Protein AF-A0A1H5NJG9-F1 (afdb_monomer)

Sequence (125 aa):
MSGRVQSRINIANGRTETTPLRDTVKPVSAGFDHVLKGHFDVEVSNSRSVFTISPNELKGVLQSSPVAKSPFTALPDGQFVRTVDTGRVIGTTTLKDGGVPTSVIKVFTDKAGNLITAFPAKAVN

pLDDT: mean 90.53, std 12.04, range [37.84, 98.69]

Solvent-accessible surface area (backbone atoms only — not comparable to full-atom values): 6787 Å² total; per-residue (Å²): 133,89,55,82,48,70,52,42,49,41,83,38,57,43,71,56,97,65,50,45,59,40,101,82,74,46,63,52,84,21,3,49,52,43,26,46,74,64,27,40,101,61,80,66,31,72,90,26,25,22,48,73,55,54,75,69,55,50,52,52,52,47,60,29,65,75,55,18,58,45,75,69,47,81,44,98,73,54,38,33,38,33,76,41,75,70,86,46,78,43,15,26,15,20,46,77,71,64,50,40,82,25,32,23,38,35,39,33,20,27,83,74,16,35,32,31,42,55,44,33,30,71,78,85,127

Foldseek 3Di:
DPDPQLLFAAQDQFDDPQAFADPVRHGATFGLVSQCVQAEPDDAAQVGWHWPDDSVVVVVLRGDRQNSRADWDQDPRQKIKDKGQSVDFGTFEHVVLPRHTGSIKMWIAGPSNYGGYMHGHRDDD

Structure (mmCIF, N/CA/C/O backbone):
data_AF-A0A1H5NJG9-F1
#
_entry.id   AF-A0A1H5NJG9-F1
#
loop_
_atom_site.group_PDB
_atom_site.id
_atom_site.type_symbol
_atom_site.label_atom_id
_atom_site.label_alt_id
_atom_site.label_comp_id
_atom_site.label_asym_id
_atom_site.label_entity_id
_atom_site.label_seq_id
_atom_site.pdbx_PDB_ins_code
_atom_site.Cartn_x
_atom_site.Cartn_y
_atom_site.Cartn_z
_atom_site.occupancy
_atom_site.B_iso_or_equiv
_atom_site.auth_seq_id
_atom_site.auth_comp_id
_atom_site.auth_asym_id
_atom_site.auth_atom_id
_atom_site.pdbx_PDB_model_num
ATOM 1 N N . MET A 1 1 ? 3.011 -15.522 -20.876 1.00 37.84 1 MET A N 1
ATOM 2 C CA . MET A 1 1 ? 3.931 -16.243 -19.970 1.00 37.84 1 MET A CA 1
ATOM 3 C C . MET A 1 1 ? 3.853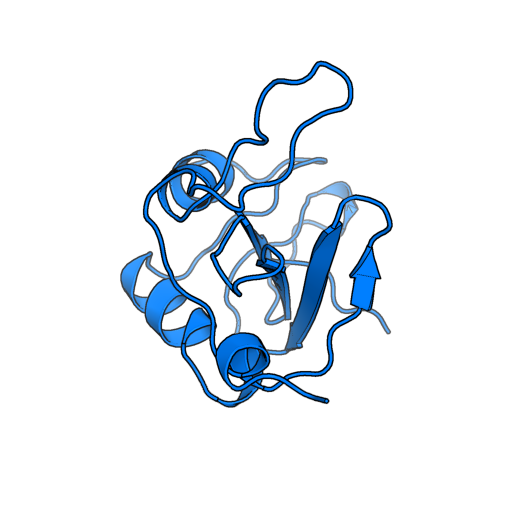 -15.580 -18.601 1.00 37.84 1 MET A C 1
ATOM 5 O O . MET A 1 1 ? 4.394 -14.497 -18.436 1.00 37.84 1 MET A O 1
ATOM 9 N N . SER A 1 2 ? 3.102 -16.155 -17.658 1.00 45.16 2 SER A N 1
ATOM 10 C CA . SER A 1 2 ? 2.979 -15.603 -16.300 1.00 45.16 2 SER A CA 1
ATOM 11 C C . SER A 1 2 ? 4.210 -16.026 -15.502 1.00 45.16 2 SER A C 1
ATOM 13 O O . SER A 1 2 ? 4.305 -17.166 -15.052 1.00 45.16 2 SER A O 1
ATOM 15 N N . GLY A 1 3 ? 5.206 -15.146 -15.413 1.00 50.91 3 GLY A N 1
ATOM 16 C CA . GLY A 1 3 ? 6.458 -15.427 -14.714 1.00 50.91 3 GLY A CA 1
ATOM 17 C C . GLY A 1 3 ? 6.214 -15.648 -13.221 1.00 50.91 3 GLY A C 1
ATOM 18 O O . GLY A 1 3 ? 5.450 -14.917 -12.598 1.00 50.91 3 GLY A O 1
ATOM 19 N N . ARG A 1 4 ? 6.901 -16.634 -12.632 1.00 52.38 4 ARG A N 1
ATOM 20 C CA . ARG A 1 4 ? 6.865 -17.034 -11.205 1.00 52.38 4 ARG A CA 1
ATOM 21 C C . ARG A 1 4 ? 6.906 -15.856 -10.212 1.00 52.38 4 ARG A C 1
ATOM 23 O O . ARG A 1 4 ? 6.363 -15.953 -9.115 1.00 52.38 4 ARG A O 1
ATOM 30 N N . VAL A 1 5 ? 7.502 -14.740 -10.622 1.00 52.12 5 VAL A N 1
ATOM 31 C CA . VAL A 1 5 ? 7.626 -13.479 -9.883 1.00 52.12 5 VAL A CA 1
ATOM 32 C C . VAL A 1 5 ? 6.288 -12.745 -9.686 1.00 52.12 5 VAL A C 1
ATOM 34 O O . VAL A 1 5 ? 6.065 -12.177 -8.626 1.00 52.12 5 VAL A O 1
ATOM 37 N N . GLN A 1 6 ? 5.337 -12.844 -10.624 1.00 61.47 6 GLN A N 1
ATOM 38 C CA . GLN A 1 6 ? 4.019 -12.186 -10.539 1.00 61.47 6 GLN A CA 1
ATOM 39 C C . GLN A 1 6 ? 3.075 -12.812 -9.495 1.00 61.47 6 GLN A C 1
ATOM 41 O O . GLN A 1 6 ? 1.951 -12.346 -9.325 1.00 61.47 6 GLN A O 1
ATOM 46 N N . SER A 1 7 ? 3.511 -13.874 -8.812 1.00 69.31 7 SER A N 1
ATOM 47 C CA . SER A 1 7 ? 2.734 -14.585 -7.787 1.00 69.31 7 SER A CA 1
ATOM 48 C C . SER A 1 7 ? 3.167 -14.264 -6.352 1.00 69.31 7 SER A C 1
ATOM 50 O O . SER A 1 7 ? 2.683 -14.893 -5.409 1.00 69.31 7 SER A O 1
ATOM 52 N N . ARG A 1 8 ? 4.125 -13.341 -6.182 1.00 83.69 8 ARG A N 1
ATOM 53 C CA . ARG A 1 8 ? 4.738 -12.968 -4.901 1.00 83.69 8 ARG A CA 1
ATOM 54 C C . ARG A 1 8 ? 4.925 -11.456 -4.823 1.00 83.69 8 ARG A C 1
ATOM 56 O O . ARG A 1 8 ? 5.079 -10.798 -5.846 1.00 83.69 8 ARG A O 1
ATOM 63 N N . ILE A 1 9 ? 4.941 -10.933 -3.599 1.00 92.50 9 ILE A N 1
ATOM 64 C CA . ILE A 1 9 ? 5.287 -9.540 -3.306 1.00 92.50 9 ILE A CA 1
ATOM 65 C C . ILE A 1 9 ? 6.592 -9.551 -2.516 1.00 92.50 9 ILE A C 1
ATOM 67 O O . ILE A 1 9 ? 6.631 -10.018 -1.375 1.00 92.50 9 ILE A O 1
ATOM 71 N N . ASN A 1 10 ? 7.670 -9.068 -3.131 1.00 94.06 10 ASN A N 1
ATOM 72 C CA . ASN A 1 10 ? 8.969 -8.970 -2.476 1.00 94.06 10 ASN A CA 1
ATOM 73 C C . ASN A 1 10 ? 8.998 -7.685 -1.644 1.00 94.06 10 AS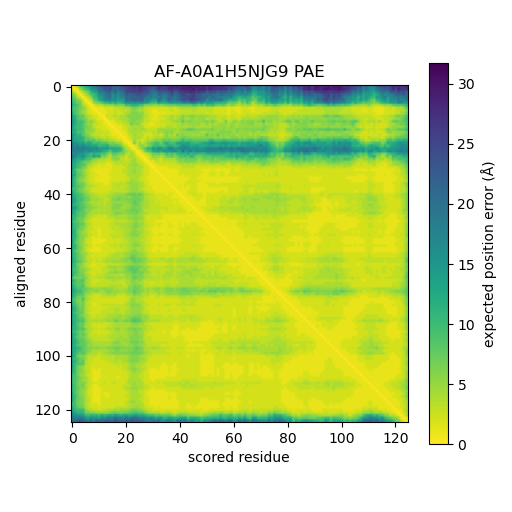N A C 1
ATOM 75 O O . ASN A 1 10 ? 8.951 -6.576 -2.181 1.00 94.06 10 ASN A O 1
ATOM 79 N N . ILE A 1 11 ? 9.074 -7.827 -0.322 1.00 94.00 11 ILE A N 1
ATOM 80 C CA . ILE A 1 11 ? 9.090 -6.696 0.612 1.00 94.00 11 ILE A CA 1
ATOM 81 C C . ILE A 1 11 ? 10.527 -6.185 0.746 1.00 94.00 11 ILE A C 1
ATOM 83 O O . ILE A 1 11 ? 11.220 -6.474 1.718 1.00 94.00 11 ILE A O 1
ATOM 87 N N . ALA A 1 12 ? 10.989 -5.455 -0.268 1.00 91.44 12 ALA A N 1
ATOM 88 C CA . ALA A 1 12 ? 12.220 -4.680 -0.175 1.00 91.44 12 ALA A CA 1
ATOM 89 C C . ALA A 1 12 ? 12.004 -3.482 0.765 1.00 91.44 12 ALA A C 1
ATOM 91 O O . ALA A 1 12 ? 10.935 -2.871 0.744 1.00 91.44 12 ALA A O 1
ATOM 92 N N . ASN A 1 13 ? 13.003 -3.125 1.581 1.00 91.19 13 ASN A N 1
ATOM 93 C CA . ASN A 1 13 ? 12.895 -1.958 2.470 1.00 91.19 13 ASN A CA 1
ATOM 94 C C . ASN A 1 13 ? 12.883 -0.645 1.673 1.00 91.19 13 ASN A C 1
ATOM 96 O O . ASN A 1 13 ? 12.089 0.244 1.965 1.00 91.19 13 ASN A O 1
ATOM 100 N N . GLY A 1 14 ? 13.683 -0.565 0.608 1.00 92.44 14 GLY A N 1
ATOM 101 C CA . GLY A 1 14 ? 13.788 0.613 -0.248 1.00 92.44 14 GLY A CA 1
ATOM 102 C C . GLY A 1 14 ? 13.712 0.286 -1.738 1.00 92.44 14 GLY A C 1
ATOM 103 O O . GLY A 1 14 ? 13.174 -0.740 -2.154 1.00 92.44 14 GLY A O 1
ATOM 104 N N . ARG A 1 15 ? 14.289 1.182 -2.540 1.00 91.06 15 ARG A N 1
ATOM 105 C CA . ARG A 1 15 ? 14.389 1.047 -3.998 1.00 91.06 15 ARG A CA 1
ATOM 106 C C . ARG A 1 15 ? 15.239 -0.160 -4.395 1.00 91.06 15 ARG A C 1
ATOM 108 O O . ARG A 1 15 ? 16.215 -0.496 -3.731 1.00 91.06 15 ARG A O 1
ATOM 115 N N . THR A 1 16 ? 14.891 -0.740 -5.530 1.00 88.50 16 THR A N 1
ATOM 116 C CA . THR A 1 16 ? 15.587 -1.845 -6.197 1.00 88.50 16 THR A CA 1
ATOM 117 C C . THR A 1 16 ? 16.020 -1.423 -7.603 1.00 88.50 16 THR A C 1
ATOM 119 O O . THR A 1 16 ? 15.581 -0.390 -8.110 1.00 88.50 16 THR A O 1
ATOM 122 N N . GLU A 1 17 ? 16.848 -2.237 -8.262 1.00 86.19 17 GLU A N 1
ATOM 123 C CA . GLU A 1 17 ? 17.292 -2.014 -9.650 1.00 86.19 17 GLU A CA 1
ATOM 124 C C . GLU A 1 17 ? 16.121 -1.845 -10.635 1.00 86.19 17 GLU A C 1
ATOM 126 O O . GLU A 1 17 ? 16.210 -1.105 -11.610 1.00 86.19 17 GLU A O 1
ATOM 131 N N . THR A 1 18 ? 14.991 -2.499 -10.363 1.00 86.12 18 THR A N 1
ATOM 132 C CA . THR A 1 18 ? 13.798 -2.476 -11.215 1.00 86.12 18 THR A CA 1
ATOM 133 C C . THR A 1 18 ? 12.760 -1.437 -10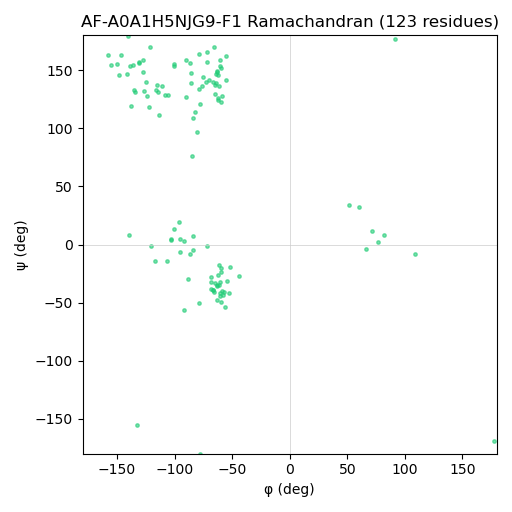.806 1.00 86.12 18 THR A C 1
ATOM 135 O O . THR A 1 18 ? 11.693 -1.389 -11.418 1.00 86.12 18 THR A O 1
ATOM 138 N N . THR A 1 19 ? 13.053 -0.598 -9.805 1.00 85.69 19 THR A N 1
ATOM 139 C CA . THR A 1 19 ? 12.156 0.487 -9.398 1.00 85.69 19 THR A CA 1
ATOM 140 C C . THR A 1 19 ? 11.979 1.487 -10.550 1.00 85.69 19 THR A C 1
ATOM 142 O O . THR A 1 19 ? 12.978 2.032 -11.026 1.00 85.69 19 THR A O 1
ATOM 145 N N . PRO A 1 20 ? 10.738 1.775 -10.990 1.00 83.12 20 PRO A N 1
ATOM 146 C CA . PRO A 1 20 ? 10.491 2.704 -12.087 1.00 83.12 20 PRO A CA 1
ATOM 147 C C . PRO A 1 20 ? 11.020 4.117 -11.827 1.00 83.12 20 PRO A C 1
ATOM 149 O O . PRO A 1 20 ? 11.097 4.596 -10.687 1.00 83.12 20 PRO A O 1
ATOM 152 N N . LEU A 1 21 ? 11.362 4.805 -12.914 1.00 85.00 21 LEU A N 1
ATOM 153 C CA . LEU A 1 21 ? 11.767 6.205 -12.882 1.00 85.00 21 LEU A CA 1
ATOM 154 C C . LEU A 1 21 ? 10.536 7.111 -12.947 1.00 85.00 21 LEU A C 1
ATOM 156 O O . LEU A 1 21 ? 9.541 6.789 -13.587 1.00 85.00 21 LEU A O 1
ATOM 160 N N . ARG A 1 22 ? 10.619 8.266 -12.288 1.00 76.50 22 ARG A N 1
ATOM 161 C CA . ARG A 1 22 ? 9.727 9.400 -12.539 1.00 76.50 22 ARG A CA 1
ATOM 162 C C . ARG A 1 22 ? 10.075 10.024 -13.889 1.00 76.50 22 ARG A C 1
ATOM 164 O O . ARG A 1 22 ? 11.199 9.872 -14.366 1.00 76.50 22 ARG A O 1
ATOM 171 N N . ASP A 1 23 ? 9.182 10.869 -14.394 1.00 72.88 23 ASP A N 1
ATOM 172 C CA . ASP A 1 23 ? 9.383 11.686 -15.604 1.00 72.88 23 ASP A CA 1
ATOM 173 C C . ASP A 1 23 ? 10.687 12.516 -15.585 1.00 72.88 23 ASP A C 1
ATOM 175 O O . ASP A 1 23 ? 11.200 12.921 -16.620 1.00 72.88 23 ASP A O 1
ATOM 179 N N . THR A 1 24 ? 11.265 12.741 -14.399 1.00 64.50 24 THR A N 1
ATOM 180 C CA . THR A 1 24 ? 12.528 13.463 -14.173 1.00 64.50 24 THR A CA 1
ATOM 181 C C . THR A 1 24 ? 13.768 12.561 -14.050 1.00 64.50 24 THR A C 1
ATOM 183 O O . THR A 1 24 ? 14.775 12.983 -13.482 1.00 64.50 24 THR A O 1
ATOM 186 N N . VAL A 1 25 ? 13.717 11.310 -14.531 1.00 71.50 25 VAL A N 1
ATOM 187 C CA . VAL A 1 25 ? 14.817 10.309 -14.513 1.00 71.50 25 VAL A CA 1
ATOM 188 C C . VAL A 1 25 ? 15.218 9.836 -13.099 1.00 71.50 25 VAL A C 1
ATOM 190 O O . VAL A 1 25 ? 16.021 8.922 -12.934 1.00 71.50 25 VAL A O 1
ATO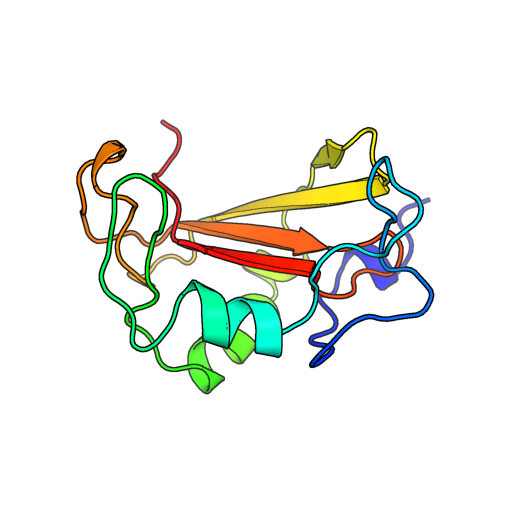M 193 N N . LYS A 1 26 ? 14.627 10.395 -12.037 1.00 74.56 26 LYS A N 1
ATOM 194 C CA . LYS A 1 26 ? 14.854 9.954 -10.651 1.00 74.56 26 LYS A CA 1
ATOM 195 C C . LYS A 1 26 ? 13.925 8.792 -10.286 1.00 74.56 26 LYS A C 1
ATOM 197 O O . LYS A 1 26 ? 12.736 8.880 -10.585 1.00 74.56 26 LYS A O 1
ATOM 202 N N . PRO A 1 27 ? 14.387 7.756 -9.564 1.00 72.06 27 PRO A N 1
ATOM 203 C CA . PRO A 1 27 ? 13.517 6.653 -9.162 1.00 72.06 27 PRO A CA 1
ATOM 204 C C . PRO A 1 27 ? 12.376 7.107 -8.241 1.00 72.06 27 PRO A C 1
ATOM 206 O O . PRO A 1 27 ? 12.555 7.986 -7.382 1.00 72.06 27 PRO A O 1
ATOM 209 N N . VAL A 1 28 ? 11.207 6.474 -8.353 1.00 82.88 28 VAL A N 1
ATOM 210 C CA . VAL A 1 28 ? 10.099 6.696 -7.408 1.00 82.88 28 VAL A CA 1
ATOM 211 C C . VAL A 1 28 ? 10.513 6.321 -5.981 1.00 82.88 28 VAL A C 1
ATOM 213 O O . VAL A 1 28 ? 11.432 5.529 -5.775 1.00 82.88 28 VAL A O 1
ATOM 216 N N . SER A 1 29 ? 9.891 6.935 -4.972 1.00 88.62 29 SER A N 1
ATOM 217 C CA . SER A 1 29 ? 10.027 6.437 -3.596 1.00 88.62 29 SER A CA 1
ATOM 218 C C . SER A 1 29 ? 9.374 5.060 -3.550 1.00 88.62 29 SER A C 1
ATOM 220 O O . SER A 1 29 ? 8.264 4.913 -4.053 1.00 88.62 29 SER A O 1
ATOM 222 N N . ALA A 1 30 ? 10.073 4.066 -3.015 1.00 93.56 30 ALA A N 1
ATOM 223 C CA . ALA A 1 30 ? 9.654 2.674 -3.098 1.00 93.56 30 ALA A CA 1
ATOM 224 C C . ALA A 1 30 ? 10.070 1.897 -1.848 1.00 93.56 30 ALA A C 1
ATOM 226 O O . ALA A 1 30 ? 10.965 2.336 -1.120 1.00 93.56 30 ALA A O 1
ATOM 227 N N . GLY A 1 31 ? 9.453 0.736 -1.652 1.00 96.06 31 GLY A N 1
ATOM 228 C CA . GLY A 1 31 ? 9.771 -0.197 -0.581 1.00 96.06 31 GLY A CA 1
ATOM 229 C C . GLY A 1 31 ? 8.957 0.013 0.692 1.00 96.06 31 GLY A C 1
ATOM 230 O O . GLY A 1 31 ? 8.130 0.920 0.814 1.00 96.06 31 GLY A O 1
ATOM 231 N N . PHE A 1 32 ? 9.186 -0.866 1.660 1.00 97.81 32 PHE A N 1
ATOM 232 C CA . PHE A 1 32 ? 8.459 -0.882 2.922 1.00 97.81 32 PHE A CA 1
ATOM 233 C C . PHE A 1 32 ? 8.718 0.369 3.770 1.00 97.81 32 PHE A C 1
ATOM 235 O O . PHE A 1 32 ? 7.788 0.868 4.395 1.00 97.81 32 PHE A O 1
ATOM 242 N N . ASP A 1 33 ? 9.915 0.955 3.712 1.00 97.31 33 ASP A N 1
ATOM 243 C CA . ASP A 1 33 ? 10.227 2.209 4.410 1.00 97.31 33 ASP A CA 1
ATOM 244 C C . ASP A 1 33 ? 9.370 3.366 3.878 1.00 97.31 33 ASP A C 1
ATOM 246 O O . ASP A 1 33 ? 8.941 4.242 4.634 1.00 97.31 33 ASP A O 1
ATOM 250 N N . HIS A 1 34 ? 9.067 3.358 2.573 1.00 96.38 34 HIS A N 1
ATOM 251 C CA . HIS A 1 34 ? 8.153 4.331 1.983 1.00 96.38 34 HIS A CA 1
ATOM 252 C C . HIS A 1 34 ? 6.727 4.155 2.516 1.00 96.38 34 HIS A C 1
ATOM 254 O O . HIS A 1 34 ? 6.073 5.155 2.823 1.00 96.38 34 HIS A O 1
ATOM 260 N N . VAL A 1 35 ? 6.274 2.907 2.666 1.00 98.00 35 VAL A N 1
ATOM 261 C CA . VAL A 1 35 ? 4.961 2.583 3.237 1.00 98.00 35 VAL A CA 1
ATOM 262 C C . VAL A 1 35 ? 4.868 3.038 4.691 1.00 98.00 35 VAL A C 1
ATOM 264 O O . VAL A 1 35 ? 3.919 3.735 5.040 1.00 98.00 35 VAL A O 1
ATOM 267 N N . LEU A 1 36 ? 5.874 2.722 5.512 1.00 98.00 36 LEU A N 1
ATOM 268 C CA . LEU A 1 36 ? 5.944 3.150 6.911 1.00 98.00 36 LEU A CA 1
ATOM 269 C C . LEU A 1 36 ? 5.865 4.672 7.028 1.00 98.00 36 LEU A C 1
ATOM 271 O O . LEU A 1 36 ? 4.965 5.200 7.671 1.00 98.00 36 LEU A O 1
ATOM 275 N N . LYS A 1 37 ? 6.737 5.387 6.313 1.00 96.88 37 LYS A N 1
ATOM 276 C CA . LYS A 1 37 ? 6.770 6.854 6.333 1.00 96.88 37 LYS A CA 1
ATOM 277 C C . LYS A 1 37 ? 5.463 7.497 5.853 1.00 96.88 37 LYS A C 1
ATOM 279 O O . LYS A 1 37 ? 5.146 8.619 6.242 1.00 96.88 37 LYS A O 1
ATOM 284 N N . GLY A 1 38 ? 4.764 6.847 4.925 1.00 96.69 38 GLY A N 1
ATOM 285 C CA . GLY A 1 38 ? 3.575 7.397 4.282 1.00 96.69 38 GLY A CA 1
ATOM 286 C C . GLY A 1 38 ? 2.269 7.103 5.011 1.00 96.69 38 GLY A C 1
ATOM 287 O O . GLY A 1 38 ? 1.343 7.903 4.887 1.00 96.69 38 GLY A O 1
ATOM 288 N N . HIS A 1 39 ? 2.187 5.975 5.721 1.00 98.00 39 HIS A N 1
ATOM 289 C CA . HIS A 1 39 ? 0.913 5.368 6.119 1.00 98.00 39 HIS A CA 1
ATOM 290 C C . HIS A 1 39 ? 0.894 4.794 7.547 1.00 98.00 39 HIS A C 1
ATOM 292 O O . HIS A 1 39 ? -0.087 4.144 7.902 1.00 98.00 39 HIS A O 1
ATOM 298 N N . PHE A 1 40 ? 1.935 5.021 8.354 1.00 98.00 40 PHE A N 1
ATOM 299 C CA . PHE A 1 40 ? 1.999 4.652 9.774 1.00 98.00 40 PHE A CA 1
ATOM 300 C C . PHE A 1 40 ? 2.384 5.860 10.626 1.00 98.00 40 PHE A C 1
ATOM 302 O O . PHE A 1 40 ? 3.116 6.725 10.152 1.00 98.00 40 PHE A O 1
ATOM 309 N N . ASP A 1 41 ? 1.885 5.909 11.865 1.00 95.25 41 ASP A N 1
ATOM 310 C CA . ASP A 1 41 ? 2.189 6.955 12.858 1.00 95.25 41 ASP A CA 1
ATOM 311 C C . ASP A 1 41 ? 1.996 8.390 12.332 1.00 95.25 41 ASP A C 1
ATOM 313 O O . ASP A 1 41 ? 2.712 9.329 12.677 1.00 95.25 41 ASP A O 1
ATOM 317 N N . VAL A 1 42 ? 1.007 8.550 11.455 1.00 96.25 42 VAL A N 1
ATOM 318 C CA . VAL A 1 42 ? 0.637 9.802 10.794 1.00 96.25 42 VAL A CA 1
ATOM 319 C C . VAL A 1 42 ? -0.876 9.950 10.809 1.00 96.25 42 VAL A C 1
ATOM 321 O O . VAL A 1 42 ? -1.611 8.966 10.845 1.00 96.25 42 VAL A O 1
ATOM 324 N N . GLU A 1 43 ? -1.354 11.187 10.740 1.00 96.44 43 GLU A N 1
ATOM 325 C CA . GLU A 1 43 ? -2.787 11.459 10.675 1.00 96.44 43 GLU A CA 1
ATOM 326 C C . GLU A 1 43 ? -3.369 11.149 9.289 1.00 96.44 43 GLU A C 1
ATOM 328 O O . GLU A 1 43 ? -2.739 11.381 8.243 1.00 96.44 43 GLU A O 1
ATOM 333 N N . VAL A 1 44 ? -4.608 10.652 9.293 1.00 96.31 44 VAL A N 1
ATOM 334 C CA . VAL A 1 44 ? -5.431 10.492 8.091 1.00 96.31 44 VAL A CA 1
ATOM 335 C C . VAL A 1 44 ? -5.732 11.873 7.509 1.00 96.31 44 VAL A C 1
ATOM 337 O O . VAL A 1 44 ? -6.061 12.810 8.232 1.00 96.31 44 VAL A O 1
ATOM 340 N N . SER A 1 45 ? -5.648 12.009 6.187 1.00 97.31 45 SER A N 1
ATOM 341 C CA . SER A 1 45 ? -5.919 13.272 5.493 1.00 97.31 45 SER A CA 1
ATOM 342 C C . SER A 1 45 ? -6.682 13.049 4.187 1.00 97.31 45 SER A C 1
ATOM 344 O O . SER A 1 45 ? -6.955 11.918 3.784 1.00 97.31 45 SER A O 1
ATOM 346 N N . ASN A 1 46 ? -7.002 14.128 3.467 1.00 96.75 46 ASN A N 1
ATOM 347 C CA . ASN A 1 46 ? -7.626 14.052 2.138 1.00 96.75 46 ASN A CA 1
ATOM 348 C C . ASN A 1 46 ? -6.762 13.337 1.083 1.00 96.75 46 ASN A C 1
ATOM 350 O O . ASN A 1 46 ? -7.272 12.918 0.047 1.00 96.75 46 ASN A O 1
ATOM 354 N N . SER A 1 47 ? -5.460 13.190 1.317 1.00 94.06 47 SER A N 1
ATOM 355 C CA . SER A 1 47 ? -4.528 12.550 0.382 1.00 94.06 47 SER A CA 1
ATOM 356 C C . SER A 1 47 ? -3.823 11.327 0.963 1.00 94.06 47 SER A C 1
ATOM 358 O O . SER A 1 47 ? -3.043 10.692 0.255 1.00 94.06 47 SER A O 1
ATOM 360 N N . ARG A 1 48 ? -4.096 10.978 2.226 1.00 96.12 48 ARG A N 1
ATOM 361 C CA . ARG A 1 48 ? -3.384 9.925 2.948 1.00 96.12 48 ARG A CA 1
ATOM 362 C C . ARG A 1 48 ? -4.337 9.057 3.762 1.00 96.12 48 ARG A C 1
ATOM 364 O O . ARG A 1 48 ? -5.011 9.549 4.663 1.00 96.12 48 ARG A O 1
ATOM 371 N N . SER A 1 49 ? -4.356 7.769 3.444 1.00 97.81 49 SER A N 1
ATOM 372 C CA . SER A 1 49 ? -4.923 6.710 4.279 1.00 97.81 49 SER A CA 1
ATOM 373 C C . SER A 1 49 ? -3.859 6.156 5.223 1.00 97.81 49 SER A C 1
ATOM 375 O O . SER A 1 49 ? -2.664 6.319 4.971 1.00 97.81 49 SER A O 1
ATOM 377 N N . VAL A 1 50 ? -4.276 5.522 6.315 1.00 98.44 50 VAL A N 1
ATOM 378 C CA . VAL A 1 50 ? -3.371 5.107 7.401 1.00 98.44 50 VAL A CA 1
ATOM 379 C C . VAL A 1 50 ? -3.697 3.683 7.818 1.00 98.44 50 VAL A C 1
ATOM 381 O O . VAL A 1 50 ? -4.868 3.338 7.983 1.00 98.44 50 VAL A O 1
ATOM 384 N N . PHE A 1 51 ? -2.677 2.841 7.953 1.00 98.69 51 PHE A N 1
ATOM 385 C CA . PHE A 1 51 ? -2.847 1.488 8.472 1.00 98.69 51 PHE A CA 1
ATOM 386 C C . PHE A 1 51 ? -3.117 1.525 9.975 1.00 98.69 51 PHE A C 1
ATOM 388 O O . PHE A 1 51 ? -2.500 2.290 10.709 1.00 98.69 51 PHE A O 1
ATOM 395 N N . THR A 1 52 ? -4.026 0.668 10.432 1.00 98.12 52 THR A N 1
ATOM 396 C CA . THR A 1 52 ? -4.327 0.484 11.862 1.00 98.12 52 THR A CA 1
ATOM 397 C C . THR A 1 52 ? -3.773 -0.834 12.402 1.00 98.12 52 THR A C 1
ATOM 399 O O . THR A 1 52 ? -3.719 -1.029 13.611 1.00 98.12 52 THR A O 1
ATOM 402 N N . ILE A 1 53 ? -3.370 -1.746 11.512 1.00 98.38 53 ILE A N 1
ATOM 403 C CA . ILE A 1 53 ? -2.626 -2.968 11.849 1.00 98.38 53 ILE A CA 1
ATOM 404 C C . ILE A 1 53 ? -1.148 -2.659 12.074 1.00 98.38 53 ILE A C 1
ATOM 406 O O . ILE A 1 53 ? -0.653 -1.625 11.636 1.00 98.38 53 ILE A O 1
ATOM 410 N N . SER A 1 54 ? -0.410 -3.579 12.698 1.00 98.38 54 SER A N 1
ATOM 411 C CA . SER A 1 54 ? 1.037 -3.394 12.877 1.00 98.38 54 SER A CA 1
ATOM 412 C C . SER A 1 54 ? 1.820 -3.547 11.557 1.00 98.38 54 SER A C 1
ATOM 414 O O . SER A 1 54 ? 1.383 -4.262 10.648 1.00 98.38 54 SER A O 1
ATOM 416 N N . PRO A 1 55 ? 3.034 -2.975 11.442 1.00 98.31 55 PRO A N 1
ATOM 417 C CA . PRO A 1 55 ? 3.918 -3.220 10.302 1.00 98.31 55 PRO A CA 1
ATOM 418 C C . PRO A 1 55 ? 4.179 -4.702 10.007 1.00 98.31 55 PRO A C 1
ATOM 420 O O . PRO A 1 55 ? 4.175 -5.122 8.850 1.00 98.31 55 PRO A O 1
ATOM 423 N N . ASN A 1 56 ? 4.395 -5.516 11.043 1.00 98.12 56 ASN A N 1
ATOM 424 C CA . ASN A 1 56 ? 4.642 -6.951 10.880 1.00 98.12 56 ASN A CA 1
ATOM 425 C C . ASN A 1 56 ? 3.408 -7.673 10.337 1.00 98.12 56 ASN A C 1
ATOM 427 O O . ASN A 1 56 ? 3.512 -8.541 9.471 1.00 98.12 56 ASN A O 1
ATOM 431 N N . GLU A 1 57 ? 2.234 -7.270 10.802 1.00 98.06 57 GLU A N 1
ATOM 432 C CA . GLU A 1 57 ? 0.967 -7.792 10.323 1.00 98.06 57 GLU A CA 1
ATOM 433 C C . GLU A 1 57 ? 0.701 -7.402 8.863 1.00 98.06 57 GLU A C 1
ATOM 435 O O . GLU A 1 57 ? 0.278 -8.246 8.071 1.00 98.06 57 GLU A O 1
ATOM 440 N N . LEU A 1 58 ? 1.052 -6.174 8.463 1.00 98.38 58 LEU A N 1
ATOM 441 C CA . LEU A 1 58 ? 1.003 -5.751 7.064 1.00 98.38 58 LEU A CA 1
ATOM 442 C C . LEU A 1 58 ? 1.923 -6.601 6.177 1.00 98.38 58 LEU A C 1
ATOM 444 O O . LEU A 1 58 ? 1.511 -7.006 5.090 1.00 98.38 58 LEU A O 1
ATOM 448 N N . LYS A 1 59 ? 3.143 -6.928 6.627 1.00 97.81 59 LYS A N 1
ATOM 449 C CA . LYS A 1 59 ? 4.032 -7.839 5.877 1.00 97.81 59 LYS A CA 1
ATOM 450 C C . LYS A 1 59 ? 3.370 -9.200 5.648 1.00 97.81 59 LYS A C 1
ATOM 452 O O . LYS A 1 59 ? 3.404 -9.707 4.527 1.00 97.81 59 LYS A O 1
ATOM 457 N N . GLY A 1 60 ? 2.711 -9.742 6.674 1.00 97.19 60 GLY A N 1
ATOM 458 C CA . GLY A 1 60 ? 1.934 -10.978 6.568 1.00 97.19 60 GLY A CA 1
ATOM 459 C C . GLY A 1 60 ? 0.790 -10.878 5.552 1.00 97.19 60 GLY A C 1
ATOM 460 O O . GLY A 1 60 ? 0.630 -11.767 4.718 1.00 97.19 60 GLY A O 1
ATOM 461 N N . VAL A 1 61 ? 0.041 -9.770 5.556 1.00 97.12 61 VAL A N 1
ATOM 462 C CA . VAL A 1 61 ? -1.022 -9.503 4.570 1.00 97.12 61 VAL A CA 1
ATOM 463 C C . VAL A 1 61 ? -0.458 -9.466 3.147 1.00 97.12 61 VAL A C 1
ATOM 465 O O . VAL A 1 61 ? -0.975 -10.163 2.274 1.00 97.12 61 VAL A O 1
ATOM 468 N N . LEU A 1 62 ? 0.624 -8.720 2.910 1.00 96.94 62 LEU A N 1
ATOM 469 C CA . LEU A 1 62 ? 1.257 -8.591 1.589 1.00 96.94 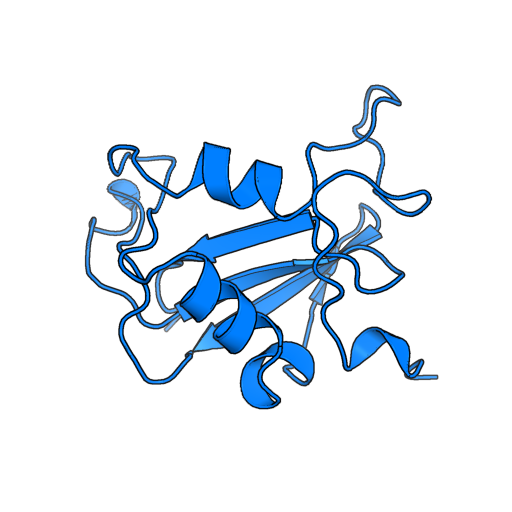62 LEU A CA 1
ATOM 470 C C . LEU A 1 62 ? 1.785 -9.929 1.047 1.00 96.94 62 LEU A C 1
ATOM 472 O O . LEU A 1 62 ? 1.736 -10.172 -0.158 1.00 96.94 62 LEU A O 1
ATOM 476 N N . GLN A 1 63 ? 2.275 -10.806 1.924 1.00 94.81 63 GLN A N 1
ATOM 477 C CA . GLN A 1 63 ? 2.794 -12.127 1.550 1.00 94.81 63 GLN A CA 1
ATOM 478 C C . GLN A 1 63 ? 1.717 -13.215 1.476 1.00 94.81 63 GLN A C 1
ATOM 480 O O . GLN A 1 63 ? 1.994 -14.324 1.013 1.00 94.81 63 GLN A O 1
ATOM 485 N N . SER A 1 64 ? 0.491 -12.922 1.912 1.00 95.00 64 SER A N 1
ATOM 486 C CA . SER A 1 64 ? -0.606 -13.884 1.895 1.00 95.00 64 SER A CA 1
ATOM 487 C C . SER A 1 64 ? -0.976 -14.294 0.464 1.00 95.00 64 SER A C 1
ATOM 489 O O . SER A 1 64 ? -0.921 -13.496 -0.476 1.00 95.00 64 SER A O 1
ATOM 491 N N . SER A 1 65 ? -1.396 -15.552 0.285 1.00 91.44 65 SER A N 1
ATOM 492 C CA . SER A 1 65 ? -1.803 -16.059 -1.033 1.00 91.44 65 SER A CA 1
ATOM 493 C C . SER A 1 65 ? -2.941 -15.246 -1.675 1.00 91.44 65 SER A C 1
ATOM 495 O O . SER A 1 65 ? -2.840 -15.010 -2.880 1.00 91.44 65 SER A O 1
ATOM 497 N N . PRO A 1 66 ? -3.987 -14.798 -0.945 1.00 91.06 66 PRO A N 1
ATOM 498 C CA . PRO A 1 66 ? -5.044 -13.969 -1.529 1.00 91.06 66 PRO A CA 1
ATOM 499 C C . PRO A 1 66 ? -4.523 -12.658 -2.129 1.00 91.06 66 PRO A C 1
ATOM 501 O O . PRO A 1 66 ? -4.941 -12.269 -3.215 1.00 91.06 66 PRO A O 1
ATOM 504 N N . VAL A 1 67 ? -3.561 -12.004 -1.469 1.00 93.12 67 VAL A N 1
ATOM 505 C CA . VAL A 1 67 ? -3.004 -10.731 -1.948 1.00 93.12 67 VAL A CA 1
ATOM 506 C C . VAL A 1 67 ? -1.989 -10.959 -3.064 1.00 93.12 67 VAL A C 1
ATOM 508 O O . VAL A 1 67 ? -2.113 -10.371 -4.139 1.00 93.12 67 VAL A O 1
ATOM 511 N N . ALA A 1 68 ? -1.018 -11.847 -2.861 1.00 91.69 68 ALA A N 1
ATOM 512 C CA . ALA A 1 68 ? 0.084 -12.054 -3.797 1.00 91.69 68 ALA A CA 1
ATOM 513 C C . ALA A 1 68 ? -0.343 -12.688 -5.135 1.00 91.69 68 ALA A C 1
ATOM 515 O O . ALA A 1 68 ? 0.293 -12.446 -6.162 1.00 91.69 68 ALA A O 1
ATOM 516 N N . LYS A 1 69 ? -1.422 -13.484 -5.139 1.00 90.81 69 LYS A N 1
ATOM 517 C CA . LYS A 1 69 ? -1.956 -14.150 -6.344 1.00 90.81 69 LYS A CA 1
ATOM 518 C C . LYS A 1 69 ? -3.209 -13.492 -6.920 1.00 90.81 69 LYS A C 1
ATOM 520 O O . LYS A 1 69 ? -3.783 -14.033 -7.860 1.00 90.81 69 LYS A O 1
ATOM 525 N N . SER A 1 70 ? -3.637 -12.357 -6.372 1.00 91.94 70 SER A N 1
ATOM 526 C CA . SER A 1 70 ? -4.768 -11.593 -6.910 1.00 91.94 70 SER A CA 1
ATOM 527 C C . SER A 1 70 ? -4.574 -11.243 -8.400 1.00 91.94 70 SER A C 1
ATOM 529 O O . SER A 1 70 ? -3.463 -11.297 -8.930 1.00 91.94 70 SER A O 1
ATOM 531 N N . PRO A 1 71 ? -5.623 -10.872 -9.134 1.00 91.50 71 PRO A N 1
ATOM 532 C CA . PRO A 1 71 ? -5.445 -10.205 -10.418 1.00 91.50 71 PRO A CA 1
ATOM 533 C C . PRO A 1 71 ? -4.744 -8.851 -10.237 1.00 91.50 71 PRO A C 1
ATOM 535 O O . PRO A 1 71 ? -4.899 -8.192 -9.208 1.00 91.50 71 PRO A O 1
ATOM 538 N N . PHE A 1 72 ? -3.980 -8.426 -11.240 1.00 92.38 72 PHE A N 1
ATOM 539 C CA . PHE A 1 72 ? -3.329 -7.118 -11.258 1.00 92.38 72 PHE A CA 1
ATOM 540 C C . PHE A 1 72 ? -3.589 -6.398 -12.578 1.00 92.38 72 PHE A C 1
ATOM 542 O O . PHE A 1 72 ? -3.806 -7.031 -13.611 1.00 92.38 72 PHE A O 1
ATOM 549 N N . THR A 1 73 ? -3.476 -5.075 -12.546 1.00 93.62 73 THR A N 1
ATOM 550 C CA . THR A 1 73 ? -3.484 -4.216 -13.730 1.00 93.62 73 THR A CA 1
ATOM 551 C C . THR A 1 73 ? -2.078 -3.673 -13.954 1.00 93.62 73 THR A C 1
ATOM 553 O O . THR A 1 73 ? -1.468 -3.138 -13.028 1.00 93.62 73 THR A O 1
ATOM 556 N N . ALA A 1 74 ? -1.547 -3.820 -15.167 1.00 92.56 74 ALA A N 1
ATOM 557 C CA . ALA A 1 74 ? -0.298 -3.173 -15.560 1.00 92.56 74 ALA A CA 1
ATOM 558 C C . ALA A 1 74 ? -0.562 -1.698 -15.891 1.00 92.56 74 ALA A C 1
ATOM 560 O O . ALA A 1 74 ? -1.524 -1.382 -16.593 1.00 92.56 74 ALA A O 1
ATOM 561 N N . LEU A 1 75 ? 0.281 -0.807 -15.383 1.00 90.19 75 LEU A N 1
ATOM 562 C CA . LEU A 1 75 ? 0.226 0.626 -15.640 1.00 90.19 75 LEU A CA 1
ATOM 563 C C . LEU A 1 75 ? 1.275 1.019 -16.699 1.00 90.19 75 LEU A C 1
ATOM 565 O O . LEU A 1 75 ? 2.299 0.339 -16.824 1.00 90.19 75 LEU A O 1
ATOM 569 N N . PRO A 1 76 ? 1.055 2.109 -17.465 1.00 86.81 76 PRO A N 1
ATOM 570 C CA . PRO A 1 76 ? 1.976 2.532 -18.528 1.00 86.81 76 PRO A CA 1
ATOM 571 C C . PRO A 1 76 ? 3.399 2.852 -18.050 1.00 86.81 76 PRO A C 1
ATOM 573 O O . PRO A 1 76 ? 4.344 2.765 -18.825 1.00 86.81 76 PRO A O 1
ATOM 576 N N . ASP A 1 77 ? 3.557 3.197 -16.773 1.00 82.62 77 ASP A N 1
ATOM 577 C CA . ASP A 1 77 ? 4.828 3.542 -16.128 1.00 82.62 77 ASP A CA 1
ATOM 578 C C . ASP A 1 77 ? 5.626 2.315 -15.638 1.00 82.62 77 ASP A C 1
ATOM 580 O O . ASP A 1 77 ? 6.642 2.450 -14.956 1.00 82.62 77 ASP A O 1
ATOM 584 N N . GLY A 1 78 ? 5.178 1.100 -15.974 1.00 85.69 78 GLY A N 1
ATOM 585 C CA . GLY A 1 78 ? 5.843 -0.148 -15.599 1.00 85.69 78 GLY A CA 1
ATOM 586 C C . GLY A 1 78 ? 5.533 -0.625 -14.179 1.00 85.69 78 GLY A C 1
ATOM 587 O O . GLY A 1 78 ? 6.156 -1.586 -13.714 1.00 85.69 78 GLY A O 1
ATOM 588 N N . GLN A 1 79 ? 4.581 0.014 -13.494 1.00 91.75 79 GLN A N 1
ATOM 589 C CA . GLN A 1 79 ? 4.042 -0.464 -12.225 1.00 91.75 79 GLN A CA 1
ATOM 590 C C . GLN A 1 79 ? 2.893 -1.451 -12.440 1.00 91.75 79 GLN A C 1
ATOM 592 O O . GLN A 1 79 ? 2.198 -1.446 -13.453 1.00 91.75 79 GLN A O 1
ATOM 597 N N . PHE A 1 80 ? 2.660 -2.290 -11.440 1.00 93.38 80 PHE A N 1
ATOM 598 C CA . PHE A 1 80 ? 1.566 -3.250 -11.408 1.00 93.38 80 PHE A CA 1
ATOM 599 C C . PHE A 1 80 ? 0.754 -3.007 -10.151 1.00 93.38 80 PHE A C 1
ATOM 601 O O . PHE A 1 80 ? 1.316 -2.959 -9.057 1.00 93.38 80 PHE A O 1
ATOM 608 N N . VAL A 1 81 ? -0.559 -2.858 -10.304 1.00 95.12 81 VAL A N 1
ATOM 609 C CA . VAL A 1 81 ? -1.461 -2.530 -9.203 1.00 95.12 81 VAL A CA 1
ATOM 610 C C . VAL A 1 81 ? -2.447 -3.652 -8.930 1.00 95.12 81 VAL A C 1
ATOM 612 O O . VAL A 1 81 ? -3.020 -4.234 -9.849 1.00 95.12 81 VAL A O 1
ATOM 615 N N . ARG A 1 82 ? -2.660 -3.936 -7.647 1.00 94.38 82 ARG A N 1
ATOM 616 C CA . ARG A 1 82 ? -3.662 -4.877 -7.139 1.00 94.38 82 ARG A CA 1
ATOM 617 C C . ARG A 1 82 ? -4.541 -4.150 -6.141 1.00 94.38 82 ARG A C 1
ATOM 619 O O . ARG A 1 82 ? -4.025 -3.389 -5.325 1.00 94.38 82 ARG A O 1
ATOM 626 N N . THR A 1 83 ? -5.838 -4.417 -6.180 1.00 95.88 83 THR A N 1
ATOM 627 C CA . THR A 1 83 ? -6.790 -3.970 -5.160 1.00 95.88 83 THR A CA 1
ATOM 628 C C . THR A 1 83 ? -7.456 -5.217 -4.610 1.00 95.88 83 THR A C 1
ATOM 630 O O . THR A 1 83 ? -8.062 -5.966 -5.371 1.00 95.88 83 THR A O 1
ATOM 633 N N 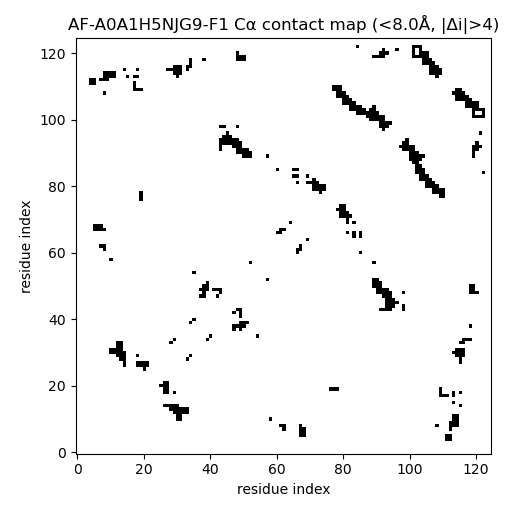. VAL A 1 84 ? -7.282 -5.478 -3.318 1.00 96.19 84 VAL A N 1
ATOM 634 C CA . VAL A 1 84 ? -7.669 -6.752 -2.705 1.00 96.19 84 VAL A CA 1
ATOM 635 C C . VAL A 1 84 ? -8.406 -6.482 -1.407 1.00 96.19 84 VAL A C 1
ATOM 637 O O . VAL A 1 84 ? -7.917 -5.725 -0.572 1.00 96.19 84 VAL A O 1
ATOM 640 N N . ASP A 1 85 ? -9.558 -7.120 -1.223 1.00 96.69 85 ASP A N 1
ATOM 641 C CA . ASP A 1 85 ? -10.196 -7.210 0.086 1.00 96.69 85 ASP A CA 1
ATOM 642 C C . ASP A 1 85 ? -9.487 -8.286 0.917 1.00 96.69 85 ASP A C 1
ATOM 644 O O . ASP A 1 85 ? -9.386 -9.446 0.515 1.00 96.69 85 ASP A O 1
ATOM 648 N 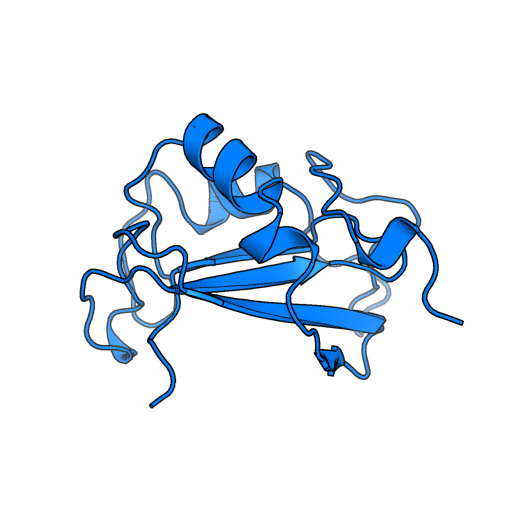N . THR A 1 86 ? -8.950 -7.889 2.066 1.00 95.44 86 THR A N 1
ATOM 649 C CA . THR A 1 86 ? -8.227 -8.787 2.974 1.00 95.44 86 THR A CA 1
ATOM 650 C C . THR A 1 86 ? -9.158 -9.561 3.914 1.00 95.44 86 THR A C 1
ATOM 652 O O . THR A 1 86 ? -8.685 -10.409 4.671 1.00 95.44 86 THR A O 1
ATOM 655 N N . GLY A 1 87 ? -10.467 -9.280 3.883 1.00 94.69 87 GLY A N 1
ATOM 656 C CA . GLY A 1 87 ? -11.490 -9.923 4.713 1.00 94.69 87 GLY A CA 1
ATOM 657 C C . GLY A 1 87 ? -11.527 -9.437 6.164 1.00 94.69 87 GLY A C 1
ATOM 658 O O . GLY A 1 87 ? -12.309 -9.942 6.965 1.00 94.69 87 GLY A O 1
ATOM 659 N N . ARG A 1 88 ? -10.685 -8.465 6.526 1.00 95.31 88 ARG A N 1
ATOM 660 C CA . ARG A 1 88 ? -10.641 -7.848 7.857 1.00 95.31 88 ARG A CA 1
ATOM 661 C C . ARG A 1 88 ? -10.172 -6.408 7.765 1.00 95.31 88 ARG A C 1
ATOM 663 O O . ARG A 1 88 ? -9.448 -6.065 6.841 1.00 95.31 88 ARG A O 1
ATOM 670 N N . VAL A 1 89 ? -10.541 -5.574 8.729 1.00 97.75 89 VAL A N 1
ATOM 671 C CA . VAL A 1 89 ? -10.109 -4.170 8.755 1.00 97.75 89 VAL A CA 1
ATOM 672 C C . VAL A 1 89 ? -8.583 -4.089 8.878 1.00 97.75 89 VAL A C 1
ATOM 674 O O . VAL A 1 89 ? -8.002 -4.674 9.790 1.00 97.75 89 VAL A O 1
ATOM 677 N N . ILE A 1 90 ? -7.944 -3.359 7.959 1.00 98.19 90 ILE A N 1
ATOM 678 C CA . ILE A 1 90 ? -6.486 -3.148 7.918 1.00 98.19 90 ILE A CA 1
ATOM 679 C C . ILE A 1 90 ? -6.082 -1.685 8.108 1.00 98.19 90 ILE A C 1
ATOM 681 O O . ILE A 1 90 ? -4.910 -1.386 8.341 1.00 98.19 90 ILE A O 1
ATOM 685 N N . GLY A 1 91 ? -7.029 -0.756 8.005 1.00 98.06 91 GLY A N 1
ATOM 686 C CA . GLY A 1 91 ? -6.733 0.662 8.128 1.00 98.06 91 GLY A CA 1
ATOM 687 C C . GLY A 1 91 ? -7.939 1.551 7.913 1.00 98.06 91 GLY A C 1
ATOM 688 O O . GLY A 1 91 ? -9.072 1.083 7.820 1.00 98.06 91 GLY A O 1
ATOM 689 N N . THR A 1 92 ? -7.653 2.838 7.786 1.00 98.44 92 THR A N 1
ATOM 690 C CA . THR A 1 92 ? -8.628 3.903 7.573 1.00 98.44 92 THR A CA 1
ATOM 691 C C . THR A 1 92 ? -8.388 4.540 6.211 1.00 98.44 92 THR A C 1
ATOM 693 O O . THR A 1 92 ? -7.245 4.845 5.851 1.00 98.44 92 THR A O 1
ATOM 696 N N . THR A 1 93 ? -9.450 4.736 5.429 1.00 98.19 93 THR A N 1
ATOM 697 C CA . THR A 1 93 ? -9.373 5.401 4.122 1.00 98.19 93 THR A CA 1
ATOM 698 C C . THR A 1 93 ? -8.978 6.872 4.262 1.00 98.19 93 THR A C 1
ATOM 700 O O . THR A 1 93 ? -8.978 7.434 5.352 1.00 98.19 93 THR A O 1
ATOM 703 N N . THR A 1 94 ? -8.674 7.534 3.144 1.00 97.75 94 THR A N 1
ATOM 704 C CA . THR A 1 94 ? -8.497 8.995 3.141 1.00 97.75 94 THR A CA 1
ATOM 705 C C . THR A 1 94 ? -9.787 9.705 3.586 1.00 97.75 94 THR A C 1
ATOM 707 O O . THR A 1 94 ? -10.881 9.145 3.457 1.00 97.75 94 THR A O 1
ATOM 710 N N . LEU A 1 95 ? -9.689 10.953 4.057 1.00 97.31 95 LEU A N 1
ATOM 711 C CA . LEU A 1 95 ? -10.864 11.750 4.449 1.00 97.31 95 LEU A CA 1
ATOM 712 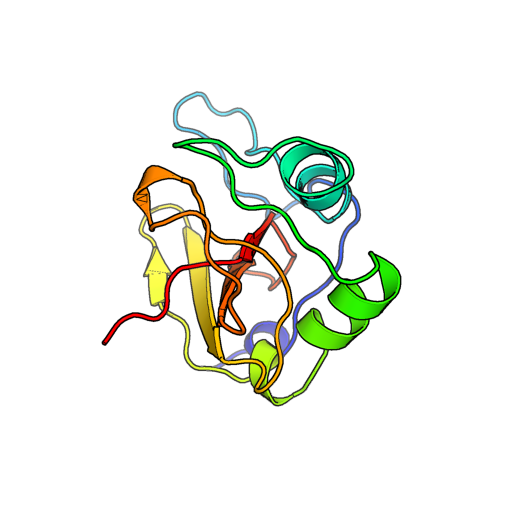C C . LEU A 1 95 ? -11.802 12.039 3.265 1.00 97.31 95 LEU A C 1
ATOM 714 O O . LEU A 1 95 ? -13.017 11.971 3.427 1.00 97.31 95 LEU A O 1
ATOM 718 N N . LYS A 1 96 ? -11.264 12.258 2.055 1.00 95.94 96 LYS A N 1
ATOM 719 C CA . LYS A 1 96 ? -12.078 12.403 0.828 1.00 95.94 96 LYS A CA 1
ATOM 720 C C . LYS A 1 96 ? -12.877 11.137 0.497 1.00 95.94 96 LYS A C 1
ATOM 722 O O . LYS A 1 96 ? -13.913 11.212 -0.152 1.00 95.94 96 LYS A O 1
ATOM 727 N N . ASP A 1 97 ? -12.388 9.984 0.948 1.00 95.50 97 ASP A N 1
ATOM 728 C CA . ASP A 1 97 ? -13.046 8.691 0.791 1.00 95.50 97 ASP A CA 1
ATOM 729 C C . ASP A 1 97 ? -13.960 8.357 1.987 1.00 95.50 97 ASP A C 1
ATOM 731 O O . ASP A 1 97 ? -14.554 7.280 2.013 1.00 95.50 97 ASP A O 1
ATOM 735 N N . GLY A 1 98 ? -14.094 9.277 2.951 1.00 95.12 98 GLY A N 1
ATOM 736 C CA . GLY A 1 98 ? -14.966 9.180 4.125 1.00 95.12 98 GLY A CA 1
ATOM 737 C C . GLY A 1 98 ? -14.238 8.980 5.456 1.00 95.12 98 GLY A C 1
ATOM 738 O O . GLY A 1 98 ? -14.879 9.047 6.498 1.00 95.12 98 GLY A O 1
ATOM 739 N N . GLY A 1 99 ? -12.922 8.741 5.452 1.00 96.19 99 GLY A N 1
ATOM 740 C CA . GLY A 1 99 ? -12.152 8.497 6.679 1.00 96.19 99 GLY A CA 1
ATOM 741 C C . GLY A 1 99 ? -12.629 7.274 7.469 1.00 96.19 99 GLY A C 1
ATOM 742 O O . GLY A 1 99 ? -12.583 7.282 8.696 1.00 96.19 99 GLY A O 1
ATOM 743 N N . VAL A 1 100 ? -13.128 6.244 6.780 1.00 96.81 100 VAL A N 1
ATOM 744 C CA . VAL A 1 100 ? -13.765 5.080 7.408 1.00 96.81 100 VAL A CA 1
ATOM 745 C C . VAL A 1 100 ? -12.816 3.881 7.484 1.00 96.81 100 VAL A C 1
ATOM 747 O O . VAL A 1 100 ? -11.900 3.771 6.660 1.00 96.81 100 VAL A O 1
ATOM 750 N N . PRO A 1 101 ? -13.029 2.953 8.436 1.00 97.88 101 PRO A N 1
ATOM 751 C CA . PRO A 1 101 ? -12.335 1.671 8.445 1.00 97.88 101 PRO A CA 1
ATOM 752 C C . PRO A 1 101 ? -12.526 0.905 7.126 1.00 97.88 101 PRO A C 1
ATOM 754 O O . PRO A 1 101 ? -13.615 0.902 6.554 1.00 97.88 101 PRO A O 1
ATOM 757 N N . THR A 1 102 ? -11.480 0.232 6.649 1.00 98.12 102 THR A N 1
ATOM 758 C CA . THR A 1 102 ? -11.501 -0.554 5.407 1.00 98.12 102 THR A CA 1
ATOM 759 C C . THR A 1 102 ? -10.698 -1.843 5.534 1.00 98.12 102 THR A C 1
ATOM 761 O O . THR A 1 102 ? -9.669 -1.895 6.215 1.00 98.12 102 THR A O 1
ATOM 764 N N . SER A 1 103 ? -11.160 -2.885 4.847 1.00 97.62 103 SER A N 1
ATOM 765 C CA . SER A 1 103 ? -10.444 -4.146 4.646 1.00 97.62 103 SER A CA 1
ATOM 766 C C . SER A 1 103 ? -9.679 -4.209 3.327 1.00 97.62 103 SER A C 1
ATOM 768 O O . SER A 1 103 ? -8.927 -5.157 3.086 1.00 97.62 103 SER A O 1
ATOM 770 N N . VAL A 1 104 ? -9.851 -3.201 2.471 1.00 98.00 104 VAL A N 1
ATOM 771 C CA . VAL A 1 104 ? -9.295 -3.180 1.123 1.00 98.00 104 VAL A CA 1
ATOM 772 C C . VAL A 1 104 ? -7.914 -2.545 1.131 1.00 98.00 104 VAL A C 1
ATOM 774 O O . VAL A 1 104 ? -7.722 -1.414 1.583 1.00 98.00 104 VAL A O 1
ATOM 777 N N . ILE A 1 105 ? -6.949 -3.266 0.569 1.00 98.00 105 ILE A N 1
ATOM 778 C CA . ILE A 1 105 ? -5.583 -2.801 0.361 1.00 98.00 105 ILE A CA 1
ATOM 779 C C . ILE A 1 105 ? -5.324 -2.608 -1.129 1.00 98.00 105 ILE A C 1
ATOM 781 O O . ILE A 1 105 ? -5.678 -3.449 -1.958 1.00 98.00 105 ILE A O 1
ATOM 785 N N . LYS A 1 106 ? -4.664 -1.501 -1.469 1.00 97.62 106 LYS A N 1
ATOM 786 C CA . LYS A 1 106 ? -4.106 -1.282 -2.799 1.00 97.62 106 LYS A CA 1
ATOM 787 C C . LYS A 1 106 ? -2.597 -1.452 -2.735 1.00 97.62 106 LYS A C 1
ATOM 789 O O . LYS A 1 106 ? -1.955 -0.845 -1.881 1.00 97.62 106 LYS A O 1
ATOM 794 N N . VAL A 1 107 ? -2.040 -2.279 -3.612 1.00 97.44 107 VAL A N 1
ATOM 795 C CA . VAL A 1 107 ? -0.615 -2.631 -3.613 1.00 97.44 107 VAL A CA 1
ATOM 796 C C . VAL A 1 107 ? -0.013 -2.369 -4.981 1.00 97.44 107 VAL A C 1
ATOM 798 O O . VAL A 1 107 ? -0.578 -2.782 -5.992 1.00 97.44 107 VAL A O 1
ATOM 801 N N . PHE A 1 108 ? 1.138 -1.705 -4.990 1.00 96.00 108 PHE A N 1
ATOM 802 C CA . PHE A 1 108 ? 1.914 -1.389 -6.178 1.00 96.00 108 PHE A CA 1
ATOM 803 C C . PHE A 1 108 ? 3.241 -2.130 -6.134 1.00 96.00 108 PHE A C 1
ATOM 805 O O . PHE A 1 108 ? 3.963 -2.080 -5.133 1.00 96.00 108 PHE A O 1
ATOM 812 N N . THR A 1 109 ? 3.576 -2.784 -7.237 1.00 95.38 109 THR A N 1
ATOM 813 C CA . THR A 1 109 ? 4.847 -3.484 -7.419 1.00 95.38 109 THR A CA 1
ATOM 814 C C . THR A 1 109 ? 5.501 -3.101 -8.734 1.00 95.38 109 THR A C 1
ATOM 816 O O . THR A 1 109 ? 4.816 -2.714 -9.679 1.00 95.38 109 THR A O 1
ATOM 819 N N . ASP A 1 110 ? 6.818 -3.252 -8.818 1.00 92.75 110 ASP A N 1
ATOM 820 C CA . ASP A 1 110 ? 7.538 -3.164 -10.087 1.00 92.75 110 ASP A CA 1
ATOM 821 C C . ASP A 1 110 ? 7.405 -4.456 -10.923 1.00 92.75 110 ASP A C 1
ATOM 823 O O . ASP A 1 110 ? 6.779 -5.439 -10.511 1.00 92.75 110 ASP A O 1
ATOM 827 N N . LYS A 1 111 ? 8.031 -4.477 -12.107 1.00 89.75 111 LYS A N 1
ATOM 828 C CA . LYS A 1 111 ? 8.051 -5.644 -13.012 1.00 89.75 111 LYS A CA 1
ATOM 829 C C . LYS A 1 111 ? 8.659 -6.916 -12.415 1.00 89.75 111 LYS A C 1
ATOM 831 O O . LYS A 1 111 ? 8.408 -8.003 -12.931 1.00 89.75 111 LYS A O 1
ATOM 836 N N . ALA A 1 112 ? 9.453 -6.788 -11.356 1.00 90.38 112 ALA A N 1
ATOM 837 C CA . ALA A 1 112 ? 10.061 -7.893 -10.628 1.00 90.38 112 ALA A CA 1
ATOM 838 C C . ALA A 1 112 ? 9.305 -8.218 -9.323 1.00 90.38 112 ALA A C 1
ATOM 840 O O . ALA A 1 112 ? 9.812 -8.969 -8.490 1.00 90.38 112 ALA A O 1
ATOM 841 N N . GLY A 1 113 ? 8.089 -7.691 -9.139 1.00 92.31 113 GLY A N 1
ATOM 842 C CA . GLY A 1 113 ? 7.251 -7.970 -7.974 1.00 92.31 113 GLY A CA 1
ATOM 843 C C . GLY A 1 113 ? 7.747 -7.320 -6.681 1.00 92.31 113 GLY A C 1
ATOM 844 O O . GLY A 1 113 ? 7.257 -7.669 -5.605 1.00 92.31 113 GLY A O 1
ATOM 845 N N . ASN A 1 114 ? 8.707 -6.392 -6.745 1.00 95.00 114 ASN A N 1
ATOM 846 C CA . ASN A 1 114 ? 9.162 -5.670 -5.561 1.00 95.00 114 ASN A CA 1
ATOM 847 C C . ASN A 1 114 ? 8.151 -4.601 -5.177 1.00 95.00 114 ASN A C 1
ATOM 849 O O . ASN A 1 114 ? 7.637 -3.884 -6.037 1.00 95.00 114 ASN A O 1
ATOM 853 N N . LEU A 1 115 ? 7.878 -4.496 -3.879 1.00 96.50 115 LEU A N 1
ATOM 854 C CA . LEU A 1 115 ? 6.960 -3.514 -3.325 1.00 96.50 115 LEU A CA 1
ATOM 855 C C . LEU A 1 115 ? 7.430 -2.091 -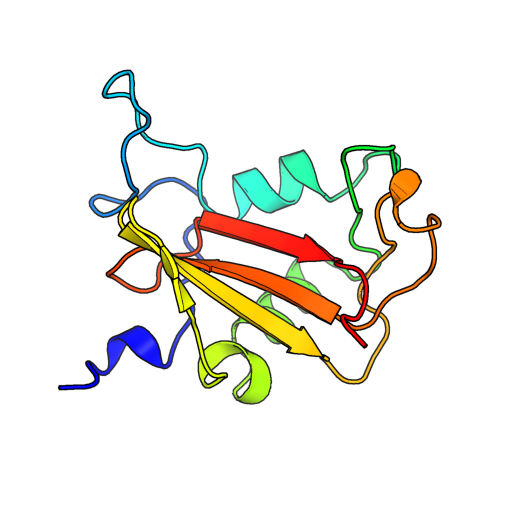3.649 1.00 96.50 115 LEU A C 1
ATOM 857 O O . LEU A 1 115 ? 8.516 -1.677 -3.251 1.00 96.50 115 LEU A O 1
ATOM 861 N N . ILE A 1 116 ? 6.569 -1.324 -4.311 1.00 95.50 116 ILE A N 1
ATOM 862 C CA . ILE A 1 116 ? 6.737 0.121 -4.477 1.00 95.50 116 ILE A CA 1
ATOM 863 C C . ILE A 1 116 ? 6.012 0.829 -3.336 1.00 95.50 116 ILE A C 1
ATOM 865 O O . ILE A 1 116 ? 6.626 1.572 -2.579 1.00 95.50 116 ILE A O 1
ATOM 869 N N . THR A 1 117 ? 4.715 0.575 -3.178 1.00 97.31 117 THR A N 1
ATOM 870 C CA . THR A 1 117 ? 3.921 1.122 -2.074 1.00 97.31 117 THR A CA 1
ATOM 871 C C . THR A 1 117 ? 2.680 0.270 -1.824 1.00 97.31 117 THR A C 1
ATOM 873 O O . THR A 1 117 ? 2.274 -0.528 -2.672 1.00 97.31 117 THR A O 1
ATOM 876 N N . ALA A 1 118 ? 2.065 0.437 -0.661 1.00 98.06 118 ALA A N 1
ATOM 877 C CA . ALA A 1 118 ? 0.773 -0.131 -0.329 1.00 98.06 118 ALA A CA 1
ATOM 878 C C . ALA A 1 118 ? 0.035 0.801 0.629 1.00 98.06 118 ALA A C 1
ATOM 880 O O . ALA A 1 118 ? 0.665 1.431 1.476 1.00 98.06 118 ALA A O 1
ATOM 881 N N . PHE A 1 119 ? -1.288 0.869 0.511 1.00 98.38 119 PHE A N 1
ATOM 882 C CA . PHE A 1 119 ? -2.109 1.695 1.392 1.00 98.38 119 PHE A CA 1
ATOM 883 C C . PHE A 1 119 ? -3.556 1.192 1.494 1.00 98.38 119 PHE A C 1
ATOM 885 O O . PHE A 1 119 ? -4.046 0.550 0.555 1.00 98.38 119 PHE A O 1
ATOM 892 N N . PRO A 1 120 ? -4.262 1.490 2.604 1.00 98.19 120 PRO A N 1
ATOM 893 C CA . PRO A 1 120 ? -5.694 1.238 2.713 1.00 98.19 120 PRO A CA 1
ATOM 894 C C . PRO A 1 120 ? -6.456 2.039 1.661 1.00 98.19 120 PRO A C 1
ATOM 896 O O . PRO A 1 120 ? -6.178 3.224 1.452 1.00 98.19 120 PRO A O 1
ATOM 899 N N . ALA A 1 121 ? -7.423 1.411 1.007 1.00 97.06 121 ALA A N 1
ATOM 900 C CA . ALA A 1 121 ? -8.219 2.030 -0.041 1.00 97.06 121 ALA A CA 1
ATOM 901 C C . ALA A 1 121 ? -9.712 1.876 0.245 1.00 97.06 121 ALA A C 1
ATOM 903 O O . ALA A 1 121 ? -10.137 1.001 0.998 1.00 97.06 121 ALA A O 1
ATOM 904 N N . LYS A 1 122 ? -10.520 2.737 -0.371 1.00 94.44 122 LYS A N 1
ATOM 905 C CA . LYS A 1 122 ? -11.970 2.561 -0.383 1.00 94.44 122 LYS A CA 1
ATOM 906 C C . LYS A 1 122 ? -12.321 1.312 -1.190 1.00 94.44 122 LYS A C 1
ATOM 908 O O . LYS A 1 122 ? -11.728 1.080 -2.246 1.00 94.44 122 LYS A O 1
ATOM 913 N N . ALA A 1 123 ? -13.289 0.535 -0.711 1.00 85.88 123 ALA A N 1
ATOM 914 C CA . ALA A 1 123 ? -13.888 -0.519 -1.515 1.00 85.88 123 ALA A CA 1
ATOM 915 C C . ALA A 1 123 ? -14.498 0.093 -2.786 1.00 85.88 123 ALA A C 1
ATOM 917 O O . ALA A 1 123 ? -15.241 1.075 -2.726 1.00 85.88 123 ALA A O 1
ATOM 918 N N . VAL A 1 124 ? -14.130 -0.459 -3.937 1.00 73.00 124 VAL A N 1
ATOM 919 C CA . VAL A 1 124 ? -14.788 -0.156 -5.207 1.00 73.00 124 VAL A CA 1
ATOM 920 C C . VAL A 1 124 ? -16.009 -1.061 -5.294 1.00 73.00 124 VAL A C 1
ATOM 922 O O . VAL A 1 124 ? -15.854 -2.275 -5.408 1.00 73.00 124 VAL A O 1
ATOM 925 N N . ASN A 1 125 ? -17.191 -0.459 -5.153 1.00 51.50 125 ASN A N 1
ATOM 926 C CA . ASN A 1 125 ? -18.469 -1.087 -5.486 1.00 51.50 125 ASN A CA 1
ATOM 927 C C . ASN A 1 125 ? -18.689 -1.046 -6.997 1.00 51.50 125 ASN A C 1
ATOM 929 O O . ASN A 1 125 ? -18.300 -0.018 -7.602 1.00 51.50 125 ASN A O 1
#

Organism: Pseudomonas deceptionensis (NCBI:txid882211)

Mean predicted aligned error: 4.59 Å

Radius of gyration: 13.87 Å; Cα contacts (8 Å, |Δi|>4): 280; chains: 1; bounding box: 36×31×33 Å

Secondary structure (DSSP, 8-state):
---GGGG--B--SS--TTPPBPTTSSBPP-SHHHHHHHHSSS--BTTB-EE-S-HHHHHHHHHSHHHHTS--EE-TTS-EEEEEE-SS--EE--GGGTS-EE-EEEEEE-TT-BEEEEEE-----

Nearest PDB structures (foldseek):
  3ino-assembly3_B  TM=2.217E-01  e=2.862E+00  Bacillus anthracis